Protein AF-A0A9D5U0M2-F1 (afdb_monomer_lite)

Sequence (134 aa):
MQAMRLEQRDSVDPVQLAAQALGRAIQTSPEWREFESAQRAAQNDPELAMQRERLRRLSERWNRARAEGRGLPGKEALESASLQESVRGHELFRREQAAAGALVALLQEANRTISQLLEIDFAATAAPRGGCCG

Structure (mmCIF, N/CA/C/O backbone):
data_AF-A0A9D5U0M2-F1
#
_entry.id   AF-A0A9D5U0M2-F1
#
loop_
_atom_site.group_PDB
_atom_site.id
_atom_site.type_symbol
_atom_site.label_atom_id
_atom_site.label_alt_id
_atom_site.label_comp_id
_atom_site.label_asym_id
_atom_site.label_entity_id
_atom_site.label_seq_id
_atom_site.pdbx_PDB_ins_code
_atom_site.Cartn_x
_atom_site.Cartn_y
_atom_site.Cartn_z
_atom_site.occupancy
_atom_site.B_iso_or_equiv
_atom_site.auth_seq_id
_atom_site.auth_comp_id
_atom_site.auth_asym_id
_atom_site.auth_atom_id
_atom_site.pdbx_PDB_model_num
ATOM 1 N N . MET A 1 1 ? 3.781 23.403 56.811 1.00 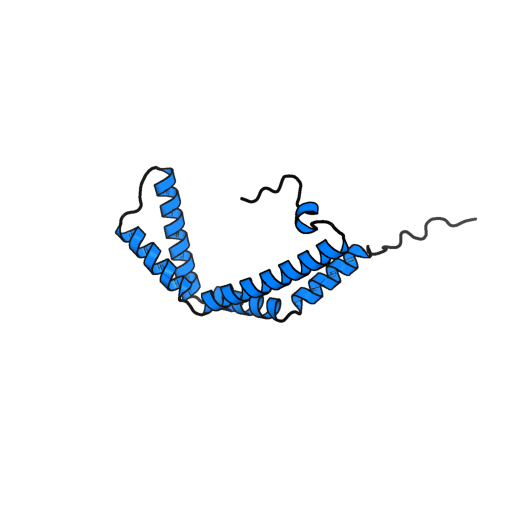42.97 1 MET A N 1
ATOM 2 C CA . MET A 1 1 ? 2.378 23.273 56.374 1.00 42.97 1 MET A CA 1
ATOM 3 C C . MET A 1 1 ? 2.347 23.303 54.859 1.00 42.97 1 MET A C 1
ATOM 5 O O . MET A 1 1 ? 2.912 24.229 54.302 1.00 42.97 1 MET A O 1
ATOM 9 N N . GLN A 1 2 ? 1.714 22.277 54.277 1.00 45.00 2 GLN A N 1
ATOM 10 C CA . GLN A 1 2 ? 1.118 22.197 52.930 1.00 45.00 2 GLN A CA 1
ATOM 11 C C . GLN A 1 2 ? 2.081 22.424 51.747 1.00 45.00 2 GLN A C 1
ATOM 13 O O . GLN A 1 2 ? 2.459 23.542 51.438 1.00 45.00 2 GLN A O 1
ATOM 18 N N . ALA A 1 3 ? 2.643 21.382 51.124 1.00 52.19 3 ALA A N 1
ATOM 19 C CA . ALA A 1 3 ? 1.980 20.347 50.311 1.00 52.19 3 ALA A CA 1
ATOM 20 C C . ALA A 1 3 ? 1.161 20.943 49.156 1.00 52.19 3 ALA A C 1
ATOM 22 O O . ALA A 1 3 ? -0.049 21.093 49.270 1.00 52.19 3 ALA A O 1
ATOM 23 N N . MET A 1 4 ? 1.829 21.272 48.043 1.00 48.06 4 MET A N 1
ATOM 24 C CA . MET A 1 4 ? 1.155 21.533 46.767 1.00 48.06 4 MET A CA 1
ATOM 25 C C . MET A 1 4 ? 2.125 21.387 45.578 1.00 48.06 4 MET A C 1
ATOM 27 O O . MET A 1 4 ? 2.491 22.361 44.929 1.00 48.06 4 MET A O 1
ATOM 31 N N . ARG A 1 5 ? 2.611 20.164 45.324 1.00 49.62 5 ARG A N 1
ATOM 32 C CA . ARG A 1 5 ? 3.206 19.771 44.024 1.00 49.62 5 ARG A CA 1
ATOM 33 C C . ARG A 1 5 ? 3.284 18.246 43.861 1.00 49.62 5 ARG A C 1
ATOM 35 O O . ARG A 1 5 ? 4.300 17.674 43.503 1.00 49.62 5 ARG A O 1
ATOM 42 N N . LEU A 1 6 ? 2.178 17.589 44.169 1.00 53.56 6 LEU A N 1
ATOM 43 C CA . LEU A 1 6 ? 1.784 16.287 43.634 1.00 53.56 6 LEU A CA 1
ATOM 44 C C . LEU A 1 6 ? 0.422 16.645 43.015 1.00 53.56 6 LEU A C 1
ATOM 46 O O . LEU A 1 6 ? -0.406 17.198 43.725 1.00 53.56 6 LEU A O 1
ATOM 50 N N . GLU A 1 7 ? 0.141 16.587 41.720 1.00 46.69 7 GLU A N 1
ATOM 51 C CA . GLU A 1 7 ? 0.402 15.531 40.760 1.00 46.69 7 GLU A CA 1
ATOM 52 C C . GLU A 1 7 ? 0.370 16.151 39.343 1.00 46.69 7 GLU A C 1
ATOM 54 O O . GLU A 1 7 ? -0.697 16.479 38.828 1.00 46.69 7 GLU A O 1
ATOM 59 N N . GLN A 1 8 ? 1.513 16.293 38.666 1.00 50.53 8 GLN A N 1
ATOM 60 C CA . GLN A 1 8 ? 1.493 16.177 37.204 1.00 50.53 8 GLN A CA 1
ATOM 61 C C . GLN A 1 8 ? 1.383 14.681 36.929 1.00 50.53 8 GLN A C 1
ATOM 63 O O . GLN A 1 8 ? 2.384 13.988 36.790 1.00 50.53 8 GLN A O 1
ATOM 68 N N . ARG A 1 9 ? 0.160 14.148 36.988 1.00 52.19 9 ARG A N 1
ATOM 69 C CA . ARG A 1 9 ? -0.100 12.818 36.448 1.00 52.19 9 ARG A CA 1
ATOM 70 C C . ARG A 1 9 ? 0.169 12.901 34.954 1.00 52.19 9 ARG A C 1
ATOM 72 O O . ARG A 1 9 ? -0.442 13.726 34.279 1.00 52.19 9 ARG A O 1
ATOM 79 N N . ASP A 1 10 ? 1.046 12.030 34.471 1.00 55.84 10 ASP A N 1
ATOM 80 C CA . ASP A 1 10 ? 1.136 11.586 33.082 1.00 55.84 10 ASP A CA 1
ATOM 81 C C . ASP A 1 10 ? -0.224 11.009 32.642 1.00 55.84 10 ASP A C 1
ATOM 83 O O . ASP A 1 10 ? -0.403 9.801 32.484 1.00 55.84 10 ASP A O 1
ATOM 87 N N . SER A 1 11 ? -1.254 11.849 32.537 1.00 61.88 11 SER A N 1
ATOM 88 C CA . SER A 1 11 ? -2.556 11.430 32.050 1.00 61.88 11 SER A CA 1
ATOM 89 C C . SER A 1 11 ? -2.412 11.246 30.551 1.00 61.88 11 SER A C 1
ATOM 91 O O . SER A 1 11 ? -2.387 12.223 29.804 1.00 61.88 11 SER A O 1
ATOM 93 N N . VAL A 1 12 ? -2.254 9.995 30.123 1.00 74.62 12 VAL A N 1
ATOM 94 C CA . VAL A 1 12 ? -2.247 9.648 28.704 1.00 74.62 12 VAL A CA 1
ATOM 95 C C . VAL A 1 12 ? -3.531 10.193 28.080 1.00 74.62 12 VAL A C 1
ATOM 97 O O . VAL A 1 12 ? -4.623 9.911 28.576 1.00 74.62 12 VAL A O 1
ATOM 100 N N . ASP A 1 13 ? -3.391 10.992 27.024 1.00 91.62 13 ASP A N 1
ATOM 101 C CA . ASP A 1 13 ? -4.517 11.585 26.308 1.00 91.62 13 ASP A CA 1
ATOM 102 C C . ASP A 1 13 ? -5.484 10.469 25.845 1.00 91.62 13 ASP A C 1
ATOM 104 O O . ASP A 1 13 ? -5.069 9.561 25.111 1.00 91.62 13 ASP A O 1
ATOM 108 N N . PRO A 1 14 ? -6.766 10.491 26.261 1.00 92.81 14 PRO A N 1
ATOM 109 C CA . PRO A 1 14 ? -7.756 9.500 25.847 1.00 92.81 14 PRO A CA 1
ATOM 110 C C . PRO A 1 14 ? -7.892 9.362 24.325 1.00 92.81 14 PRO A C 1
ATOM 112 O O . PRO A 1 14 ? -8.101 8.253 23.829 1.00 92.81 14 PRO A O 1
ATOM 115 N N . VAL A 1 15 ? -7.727 10.456 23.573 1.00 93.44 15 VAL A N 1
ATOM 116 C CA . VAL A 1 15 ? -7.759 10.439 22.103 1.00 93.44 15 VAL A CA 1
ATOM 117 C C . VAL A 1 15 ? -6.553 9.677 21.562 1.00 93.44 15 VAL A C 1
ATOM 119 O O . VAL A 1 15 ? -6.694 8.834 20.674 1.00 93.44 15 VAL A O 1
ATOM 122 N N . GLN A 1 16 ? -5.373 9.900 22.141 1.00 94.62 16 GLN A N 1
ATOM 123 C CA . GLN A 1 16 ? -4.162 9.167 21.781 1.00 94.62 16 GLN A CA 1
ATOM 124 C C . GLN A 1 16 ? -4.299 7.667 22.081 1.00 94.62 16 GLN A C 1
ATOM 126 O O . GLN A 1 16 ? -3.902 6.840 21.258 1.00 94.62 16 GLN A O 1
ATOM 131 N N . LEU A 1 17 ? -4.899 7.291 23.215 1.00 95.75 17 LEU A N 1
ATOM 132 C CA . LEU A 1 17 ? -5.171 5.886 23.542 1.00 95.75 17 LEU A CA 1
ATOM 133 C C . LEU A 1 17 ? -6.119 5.231 22.533 1.00 95.75 17 LEU A C 1
AT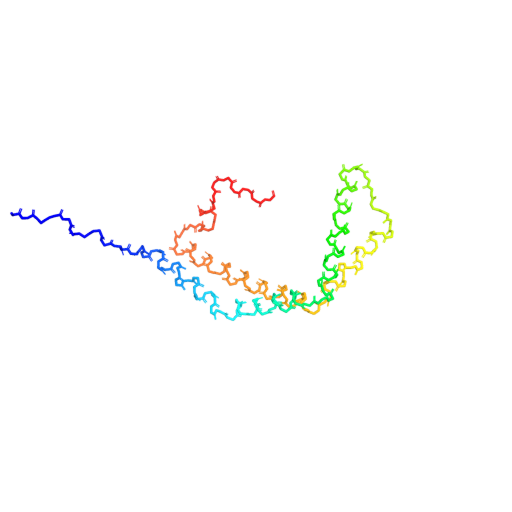OM 135 O O . LEU A 1 17 ? -5.853 4.112 22.084 1.00 95.75 17 LEU A O 1
ATOM 139 N N . ALA A 1 18 ? -7.194 5.922 22.152 1.00 95.50 18 ALA A N 1
ATOM 140 C CA . ALA A 1 18 ? -8.144 5.435 21.156 1.00 95.50 18 ALA A CA 1
ATOM 141 C C . ALA A 1 18 ? -7.486 5.273 19.775 1.00 95.50 18 ALA A C 1
ATOM 143 O O . ALA A 1 18 ? -7.643 4.232 19.137 1.00 95.50 18 ALA A O 1
ATOM 144 N N . ALA A 1 19 ? -6.675 6.245 19.348 1.00 95.25 19 ALA A N 1
ATOM 145 C CA . ALA A 1 19 ? -5.928 6.173 18.094 1.00 95.25 19 ALA A CA 1
ATOM 146 C C . ALA A 1 19 ? -4.934 4.999 18.082 1.00 95.25 19 ALA A C 1
ATOM 148 O O . ALA A 1 19 ? -4.844 4.260 17.101 1.00 95.25 19 ALA A O 1
ATOM 149 N N . GLN A 1 20 ? -4.226 4.763 19.190 1.00 96.75 20 GLN A N 1
ATOM 150 C CA . GLN A 1 20 ? -3.343 3.604 19.327 1.00 96.75 20 GLN A CA 1
ATOM 151 C C . GLN A 1 20 ? -4.111 2.278 19.295 1.00 96.75 20 GLN A C 1
ATOM 153 O O . GLN A 1 20 ? -3.633 1.303 18.715 1.00 96.75 20 GLN A O 1
ATOM 158 N N . ALA A 1 21 ? -5.290 2.219 19.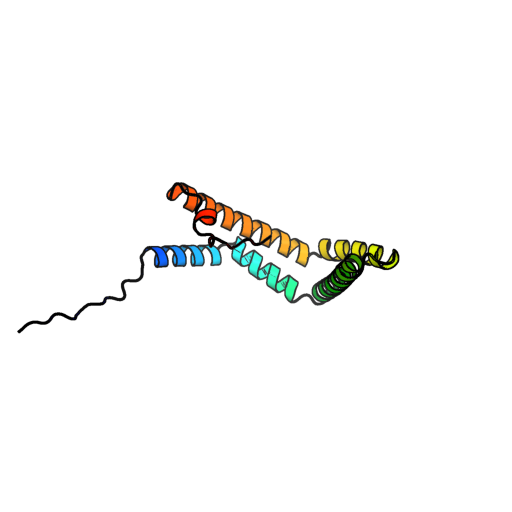919 1.00 97.44 21 ALA A N 1
ATOM 159 C CA . ALA A 1 21 ? -6.139 1.034 19.883 1.00 97.44 21 ALA A CA 1
ATOM 160 C C . ALA A 1 21 ? -6.634 0.740 18.459 1.00 97.44 21 ALA A C 1
ATOM 162 O O . ALA A 1 21 ? -6.539 -0.405 18.019 1.00 97.44 21 ALA A O 1
ATOM 163 N N . LEU A 1 22 ? -7.064 1.768 17.720 1.00 97.06 22 LEU A N 1
ATOM 164 C CA . LEU A 1 22 ? -7.422 1.656 16.306 1.00 97.06 22 LEU A CA 1
ATOM 165 C C . LEU A 1 22 ? -6.239 1.156 15.466 1.00 97.06 22 LEU A C 1
ATOM 167 O O . LEU A 1 22 ? -6.392 0.207 14.703 1.00 97.06 22 LEU A O 1
ATOM 171 N N . GLY A 1 23 ? -5.048 1.736 15.647 1.00 97.75 23 GLY A N 1
ATOM 172 C CA . GLY A 1 23 ? -3.839 1.306 14.942 1.00 97.75 23 GLY A CA 1
ATOM 173 C C . GLY A 1 23 ? -3.511 -0.169 15.183 1.00 97.75 23 GLY A C 1
ATOM 174 O O . GLY A 1 23 ? -3.261 -0.909 14.233 1.00 97.75 23 GLY A O 1
ATOM 175 N N . ARG A 1 24 ? -3.597 -0.633 16.437 1.00 98.00 24 ARG A N 1
ATOM 176 C CA . ARG A 1 24 ? -3.412 -2.055 16.774 1.00 98.00 24 ARG A CA 1
ATOM 177 C C . ARG A 1 24 ? -4.485 -2.946 16.149 1.00 98.00 24 ARG A C 1
ATOM 179 O O . ARG A 1 24 ? -4.154 -4.025 15.673 1.00 98.00 24 ARG A O 1
ATOM 186 N N . ALA A 1 25 ? -5.744 -2.513 16.136 1.00 98.12 25 ALA A N 1
ATOM 187 C CA . ALA A 1 25 ? -6.832 -3.267 15.514 1.00 98.12 25 ALA A CA 1
ATOM 188 C C . ALA A 1 25 ? -6.640 -3.405 13.993 1.00 98.12 25 ALA A C 1
ATOM 190 O O . ALA A 1 25 ? -6.843 -4.482 13.438 1.00 98.12 25 ALA A O 1
ATOM 191 N N . ILE A 1 26 ? -6.174 -2.346 13.324 1.00 98.00 26 ILE A N 1
ATOM 192 C CA . ILE A 1 26 ? -5.811 -2.402 11.903 1.00 98.00 26 ILE A CA 1
ATOM 193 C C . ILE A 1 26 ? -4.649 -3.379 11.697 1.00 98.00 26 ILE A C 1
ATOM 195 O O . ILE A 1 26 ? -4.726 -4.227 10.817 1.00 98.00 26 ILE A O 1
ATOM 199 N N . GLN A 1 27 ? -3.606 -3.335 12.529 1.00 97.50 27 GLN A N 1
ATOM 200 C CA . GLN A 1 27 ? -2.451 -4.236 12.406 1.00 97.50 27 GLN A CA 1
ATOM 201 C C . GLN A 1 27 ? -2.790 -5.721 12.613 1.00 97.50 27 GLN A C 1
ATOM 203 O O . GLN A 1 27 ? -2.116 -6.593 12.067 1.00 97.50 27 GLN A O 1
ATOM 208 N N . THR A 1 28 ? -3.825 -6.038 13.391 1.00 97.19 28 THR A N 1
ATOM 209 C CA . THR A 1 28 ? -4.271 -7.426 13.602 1.00 97.19 28 THR A CA 1
ATOM 210 C C . THR A 1 28 ? -5.296 -7.897 12.567 1.00 97.19 28 THR A C 1
ATOM 212 O O . THR A 1 28 ? -5.601 -9.098 12.508 1.00 97.19 28 THR A O 1
ATOM 215 N N . SER A 1 29 ? -5.790 -6.994 11.715 1.00 98.19 29 SER A N 1
ATOM 216 C CA . SER A 1 29 ? -6.738 -7.316 10.647 1.00 98.19 29 SER A CA 1
ATOM 217 C C . SER A 1 29 ? -6.168 -8.341 9.649 1.00 98.19 29 SER A C 1
ATOM 219 O O . SER A 1 29 ? -4.944 -8.436 9.472 1.00 98.19 29 SER A O 1
ATOM 221 N N . PRO A 1 30 ? -7.026 -9.155 9.009 1.00 98.19 30 PRO A N 1
ATOM 222 C CA . PRO A 1 30 ? -6.613 -10.014 7.902 1.00 98.19 30 PRO A CA 1
ATOM 223 C C . PRO A 1 30 ? -5.965 -9.231 6.750 1.00 98.19 30 PRO A C 1
ATOM 225 O O . PRO A 1 30 ? -4.964 -9.685 6.201 1.00 98.19 30 PRO A O 1
ATOM 228 N N . GLU A 1 31 ? -6.485 -8.047 6.426 1.00 98.31 31 GLU A N 1
ATOM 229 C CA . GLU A 1 31 ? -6.030 -7.201 5.320 1.00 98.31 31 GLU A CA 1
ATOM 230 C C . GLU A 1 31 ? -4.597 -6.709 5.541 1.00 98.31 31 GLU A C 1
ATOM 232 O O . GLU A 1 31 ? -3.770 -6.786 4.633 1.00 98.31 31 GLU A O 1
ATOM 237 N N . TRP A 1 32 ? -4.270 -6.264 6.761 1.00 98.19 32 TRP A N 1
ATOM 238 C CA . TRP A 1 32 ? -2.906 -5.859 7.108 1.00 98.19 32 TRP A CA 1
ATOM 239 C C . TRP A 1 32 ? -1.923 -7.025 7.015 1.00 98.19 32 TRP A C 1
ATOM 241 O O . TRP A 1 32 ? -0.848 -6.887 6.433 1.00 98.19 32 TRP A O 1
ATOM 251 N N . ARG A 1 33 ? -2.293 -8.189 7.562 1.00 97.81 33 ARG A N 1
ATOM 252 C CA . ARG A 1 33 ? -1.437 -9.384 7.541 1.00 97.81 33 ARG A CA 1
ATOM 253 C C . ARG A 1 33 ? -1.179 -9.881 6.122 1.00 97.81 33 ARG A C 1
ATOM 255 O O . ARG A 1 33 ? -0.044 -10.234 5.802 1.00 97.81 33 ARG A O 1
ATOM 262 N N . GLU A 1 34 ? -2.204 -9.888 5.274 1.00 97.94 34 GLU A N 1
ATOM 263 C CA . GLU A 1 34 ? -2.055 -10.285 3.875 1.00 97.94 34 GLU A CA 1
ATOM 264 C C . GLU A 1 34 ? -1.206 -9.275 3.100 1.00 97.94 34 GLU A C 1
ATOM 266 O O . GLU A 1 34 ? -0.308 -9.680 2.365 1.00 97.94 34 GLU A O 1
ATOM 271 N N . PHE A 1 35 ? -1.403 -7.972 3.321 1.00 98.31 35 PHE A N 1
ATOM 272 C CA . PHE A 1 35 ? -0.556 -6.935 2.732 1.00 98.31 35 PHE A CA 1
ATOM 273 C C . PHE A 1 35 ? 0.912 -7.089 3.143 1.00 98.31 35 PHE A C 1
ATOM 275 O O . PHE A 1 35 ? 1.793 -7.105 2.286 1.00 98.31 35 PHE A O 1
ATOM 282 N N . GLU A 1 36 ? 1.189 -7.274 4.434 1.00 97.94 36 GLU A N 1
ATOM 283 C CA . GLU A 1 36 ? 2.550 -7.456 4.943 1.00 97.94 36 GLU A CA 1
ATOM 284 C C . GLU A 1 36 ? 3.199 -8.749 4.410 1.00 97.94 36 GLU A C 1
ATOM 286 O O . GLU A 1 36 ? 4.401 -8.791 4.136 1.00 97.94 36 GLU A O 1
ATOM 291 N N . SER A 1 37 ? 2.422 -9.827 4.261 1.00 97.88 37 SER A N 1
ATOM 292 C CA . SER A 1 37 ? 2.890 -11.086 3.671 1.00 97.88 37 SER A CA 1
ATOM 293 C C . SER A 1 37 ? 3.196 -10.932 2.180 1.00 97.88 37 SER A C 1
ATOM 295 O O . SER A 1 37 ? 4.289 -11.295 1.740 1.00 97.88 37 SER A O 1
ATOM 297 N N . ALA A 1 38 ? 2.265 -10.364 1.412 1.00 97.75 38 ALA A N 1
ATOM 298 C CA . ALA A 1 38 ? 2.399 -10.177 -0.027 1.00 97.75 38 ALA A CA 1
ATOM 299 C C . ALA A 1 38 ? 3.539 -9.210 -0.371 1.00 97.75 38 ALA A C 1
ATOM 301 O O . ALA A 1 38 ? 4.334 -9.499 -1.264 1.00 97.75 38 ALA A O 1
ATOM 302 N N . GLN A 1 39 ? 3.680 -8.121 0.390 1.00 96.00 39 GLN A N 1
ATOM 303 C CA . GLN A 1 39 ? 4.787 -7.181 0.252 1.00 96.00 39 GLN A CA 1
ATOM 304 C C . GLN A 1 39 ? 6.134 -7.871 0.502 1.00 96.00 39 GLN A C 1
ATOM 306 O O . GLN A 1 39 ? 7.044 -7.757 -0.317 1.00 96.00 39 GLN A O 1
ATOM 311 N N . ARG A 1 40 ? 6.271 -8.633 1.598 1.00 96.69 40 ARG A N 1
ATOM 312 C CA . ARG A 1 40 ? 7.512 -9.375 1.886 1.00 96.69 40 ARG A CA 1
ATOM 313 C C . ARG A 1 40 ? 7.831 -10.402 0.804 1.00 96.69 40 ARG A C 1
ATOM 315 O O . ARG A 1 40 ? 8.988 -10.530 0.419 1.00 96.69 40 ARG A O 1
ATOM 322 N N . ALA A 1 41 ? 6.827 -11.116 0.297 1.00 96.75 41 ALA A N 1
ATOM 323 C CA . ALA A 1 41 ? 7.021 -12.071 -0.789 1.00 96.75 41 ALA A CA 1
ATOM 324 C C . ALA A 1 41 ? 7.507 -11.374 -2.071 1.00 96.75 41 ALA A C 1
ATOM 326 O O . ALA A 1 41 ? 8.498 -11.800 -2.654 1.00 96.75 41 ALA A O 1
ATOM 327 N N . ALA A 1 42 ? 6.872 -10.266 -2.464 1.00 94.88 42 ALA A N 1
ATOM 328 C CA . ALA A 1 42 ? 7.253 -9.497 -3.646 1.00 94.88 42 ALA A CA 1
ATOM 329 C C . ALA A 1 42 ? 8.638 -8.833 -3.522 1.00 94.88 42 ALA A C 1
ATOM 331 O O . ALA A 1 42 ? 9.353 -8.721 -4.515 1.00 94.88 42 ALA A O 1
ATOM 332 N N . GLN A 1 43 ? 9.029 -8.387 -2.324 1.00 92.75 43 GLN A N 1
ATOM 333 C CA . GLN A 1 43 ? 10.349 -7.794 -2.066 1.00 92.75 43 GLN A CA 1
ATOM 334 C C . GLN A 1 43 ? 11.482 -8.822 -2.094 1.00 92.75 43 GLN A C 1
ATOM 336 O O . GLN A 1 43 ? 12.587 -8.500 -2.524 1.00 92.75 43 GLN A O 1
ATOM 341 N N . ASN A 1 44 ? 11.212 -10.045 -1.638 1.00 95.81 44 ASN A N 1
ATOM 342 C CA . ASN A 1 44 ? 12.204 -11.117 -1.582 1.00 95.81 44 ASN A CA 1
ATOM 343 C C . ASN A 1 44 ? 12.323 -11.901 -2.897 1.00 95.81 44 ASN A C 1
ATOM 345 O O . ASN A 1 44 ? 13.173 -12.785 -2.996 1.00 95.81 44 ASN A O 1
ATOM 349 N N . ASP A 1 45 ? 11.491 -11.596 -3.894 1.00 97.62 45 ASP A N 1
ATOM 350 C CA . ASP A 1 45 ? 11.528 -12.256 -5.190 1.00 97.62 45 ASP A CA 1
ATOM 351 C C . ASP A 1 45 ? 12.574 -11.612 -6.121 1.00 97.62 45 ASP A C 1
ATOM 353 O O . ASP A 1 45 ? 12.438 -10.442 -6.505 1.00 97.62 45 ASP A O 1
ATOM 357 N N . PRO A 1 46 ? 13.643 -12.342 -6.491 1.00 95.88 46 PRO A N 1
ATOM 358 C CA . PRO A 1 46 ? 14.749 -11.773 -7.254 1.00 95.88 46 PRO A CA 1
ATOM 359 C C . PRO A 1 46 ? 14.359 -11.436 -8.697 1.00 95.88 46 PRO A C 1
ATOM 361 O O . PRO A 1 46 ? 14.906 -10.492 -9.274 1.00 95.88 46 PRO A O 1
ATOM 364 N N . GLU A 1 47 ? 13.419 -12.178 -9.288 1.00 95.25 47 GLU A N 1
ATOM 365 C CA . GLU A 1 47 ? 12.973 -11.948 -10.660 1.00 95.25 47 GLU A CA 1
ATOM 366 C C . GLU A 1 47 ? 12.159 -10.654 -10.749 1.00 95.25 47 GLU A C 1
ATOM 368 O O . GLU A 1 47 ? 12.493 -9.756 -11.529 1.00 95.25 47 GLU A O 1
ATOM 373 N N . LEU A 1 48 ? 11.149 -10.508 -9.896 1.00 94.81 48 LEU A N 1
ATOM 374 C CA . LEU A 1 48 ? 10.333 -9.310 -9.792 1.00 94.81 48 LEU A CA 1
ATOM 375 C C . LEU A 1 48 ? 11.178 -8.089 -9.420 1.00 94.81 48 LEU A C 1
ATOM 377 O O . LEU A 1 48 ? 10.990 -7.018 -10.006 1.00 94.81 48 LEU A O 1
ATOM 381 N N . ALA A 1 49 ? 12.140 -8.230 -8.503 1.00 94.19 49 ALA A N 1
ATOM 382 C CA . ALA A 1 49 ? 13.066 -7.154 -8.150 1.00 94.19 49 ALA A CA 1
ATOM 383 C C . ALA A 1 49 ? 13.889 -6.688 -9.364 1.00 94.19 49 ALA A C 1
ATOM 385 O O . ALA A 1 49 ? 13.977 -5.485 -9.636 1.00 94.19 49 ALA A O 1
ATOM 386 N N . MET A 1 50 ? 14.437 -7.625 -10.143 1.00 94.81 50 MET A N 1
ATOM 387 C CA . MET A 1 50 ? 15.181 -7.315 -11.365 1.00 94.81 50 MET A CA 1
ATOM 388 C C . MET A 1 50 ? 14.292 -6.627 -12.412 1.00 94.81 50 MET A C 1
ATOM 390 O O . MET A 1 50 ? 14.702 -5.631 -13.019 1.00 94.81 50 MET A O 1
ATOM 394 N N . GLN A 1 51 ? 13.073 -7.128 -12.622 1.00 93.81 51 GLN A N 1
ATOM 395 C CA . GLN A 1 51 ? 12.129 -6.551 -13.581 1.00 93.81 51 GLN A CA 1
ATOM 396 C C . GLN A 1 51 ? 11.718 -5.124 -13.178 1.00 93.81 51 GLN A C 1
ATOM 398 O O . GLN A 1 51 ? 11.734 -4.218 -14.017 1.00 93.81 51 GLN A O 1
ATOM 403 N N . ARG A 1 52 ? 11.436 -4.890 -11.889 1.00 93.06 52 ARG A N 1
ATOM 404 C CA . ARG A 1 52 ? 11.131 -3.561 -11.330 1.00 93.06 52 ARG A CA 1
ATOM 405 C C . ARG A 1 52 ? 12.283 -2.582 -11.510 1.00 93.06 52 ARG A C 1
ATOM 407 O O . ARG A 1 52 ? 12.064 -1.457 -11.958 1.00 93.06 52 ARG A O 1
ATOM 414 N N . GLU A 1 53 ? 13.509 -3.006 -11.221 1.00 94.25 53 GLU A N 1
ATOM 415 C CA . GLU A 1 53 ? 14.693 -2.159 -11.373 1.00 94.25 53 GLU A CA 1
ATOM 416 C C . GLU A 1 53 ? 14.945 -1.789 -12.842 1.00 94.25 53 GLU A C 1
ATOM 418 O O . GLU A 1 53 ? 15.221 -0.629 -13.166 1.00 94.25 53 GLU A O 1
ATOM 423 N N . ARG A 1 54 ? 14.792 -2.744 -13.766 1.00 93.38 54 ARG A N 1
ATOM 424 C CA . ARG A 1 54 ? 14.914 -2.470 -15.204 1.00 93.38 54 ARG A CA 1
ATOM 425 C C . ARG A 1 54 ? 13.833 -1.494 -15.679 1.00 93.38 54 ARG A C 1
ATOM 427 O O . ARG A 1 54 ? 14.142 -0.578 -16.445 1.00 93.38 54 ARG A O 1
ATOM 434 N N . LEU A 1 55 ? 12.604 -1.632 -15.178 1.00 92.81 55 LEU A N 1
ATOM 435 C CA . LEU A 1 55 ? 11.495 -0.737 -15.504 1.00 92.81 55 LEU A CA 1
ATOM 436 C C . LEU A 1 55 ? 11.735 0.677 -14.964 1.00 92.81 55 LEU A C 1
ATOM 438 O O . LEU A 1 55 ? 11.517 1.656 -15.684 1.00 92.81 55 LEU A O 1
ATOM 442 N N . ARG A 1 56 ? 12.253 0.798 -13.735 1.00 92.88 56 ARG A N 1
ATOM 443 C CA . ARG A 1 56 ? 12.651 2.080 -13.138 1.00 92.88 56 ARG A CA 1
ATOM 444 C C . ARG A 1 56 ? 13.694 2.790 -13.999 1.00 92.88 56 ARG A C 1
ATOM 446 O O . ARG A 1 56 ? 13.492 3.941 -14.375 1.00 92.88 56 ARG A O 1
ATOM 453 N N . ARG A 1 57 ? 14.759 2.090 -14.406 1.00 93.12 57 ARG A N 1
ATOM 454 C CA . ARG A 1 57 ? 15.814 2.657 -15.270 1.00 93.12 57 ARG A CA 1
ATOM 455 C C . ARG A 1 57 ? 15.291 3.115 -16.631 1.00 93.12 57 ARG A C 1
ATOM 457 O O . ARG A 1 57 ? 15.733 4.148 -17.130 1.00 93.12 57 ARG A O 1
ATOM 464 N N . LEU A 1 58 ? 14.380 2.356 -17.243 1.00 90.69 58 LEU A N 1
ATOM 465 C CA . LEU A 1 58 ? 13.718 2.744 -18.496 1.00 90.69 58 LEU A CA 1
ATOM 466 C C . LEU A 1 58 ? 12.868 4.006 -18.311 1.00 90.69 58 LEU A C 1
ATOM 468 O O . LEU A 1 58 ? 12.943 4.925 -19.123 1.00 90.69 58 LEU A O 1
ATOM 472 N N . SER A 1 59 ? 12.120 4.079 -17.211 1.00 89.12 59 SER A N 1
ATOM 473 C CA . SER A 1 59 ? 11.266 5.225 -16.880 1.00 89.12 59 SER A CA 1
ATOM 474 C C . SER A 1 59 ? 12.089 6.491 -16.621 1.00 89.12 59 SER A C 1
ATOM 476 O O . SER A 1 59 ? 11.761 7.566 -17.115 1.00 89.12 59 SER A O 1
ATOM 478 N N . GLU A 1 60 ? 13.221 6.371 -15.926 1.00 91.44 60 GLU A N 1
ATOM 479 C CA . GLU A 1 60 ? 14.163 7.476 -15.726 1.00 91.44 60 GLU A CA 1
ATOM 480 C C . GLU A 1 60 ? 14.778 7.971 -17.037 1.00 91.44 60 GLU A C 1
ATOM 482 O O . GLU A 1 60 ? 14.898 9.179 -17.245 1.00 91.44 60 GLU A O 1
ATOM 487 N N . ARG A 1 61 ? 15.153 7.055 -17.941 1.00 88.25 61 ARG A N 1
ATOM 488 C CA . ARG A 1 61 ? 15.633 7.430 -19.279 1.00 88.25 61 ARG A CA 1
ATOM 489 C C . ARG A 1 61 ? 14.552 8.138 -20.082 1.00 88.25 61 ARG A C 1
ATOM 491 O O . ARG A 1 61 ? 14.858 9.148 -20.709 1.00 88.25 61 ARG A O 1
ATOM 498 N N . TRP A 1 62 ? 13.309 7.658 -20.023 1.00 87.00 62 TRP A N 1
ATOM 499 C CA . TRP A 1 62 ? 12.171 8.325 -20.654 1.00 87.00 62 TRP A CA 1
ATOM 500 C C . TRP A 1 62 ? 12.031 9.752 -20.136 1.00 87.00 62 TRP A C 1
ATOM 502 O O . TRP A 1 62 ? 12.006 10.694 -20.925 1.00 87.00 62 TRP A O 1
ATOM 512 N N . ASN A 1 63 ? 11.969 9.922 -18.815 1.00 88.38 63 ASN A N 1
ATOM 513 C CA . ASN A 1 63 ? 11.765 11.226 -18.195 1.00 88.38 63 ASN A CA 1
ATOM 514 C C . ASN A 1 63 ? 12.875 12.212 -18.578 1.00 88.38 63 ASN A C 1
ATOM 516 O O . ASN A 1 63 ? 12.573 13.357 -18.909 1.00 88.38 63 ASN A O 1
ATOM 520 N N . ARG A 1 64 ? 14.137 11.759 -18.627 1.00 90.31 64 ARG A N 1
ATOM 521 C CA . ARG A 1 64 ? 15.259 12.574 -19.119 1.00 90.31 64 ARG A CA 1
ATOM 522 C C . ARG A 1 64 ? 15.117 12.938 -20.594 1.00 90.31 64 ARG A C 1
ATOM 524 O O . ARG A 1 64 ? 15.191 14.115 -20.922 1.00 90.31 64 ARG A O 1
ATOM 531 N N . ALA A 1 65 ? 14.848 11.963 -21.463 1.00 87.75 65 ALA A N 1
ATOM 532 C CA . ALA A 1 65 ? 14.661 12.223 -22.890 1.00 87.75 65 ALA A CA 1
ATOM 533 C C . ALA A 1 65 ? 13.542 13.251 -23.117 1.00 87.75 65 ALA A C 1
ATOM 535 O O . ALA A 1 65 ? 13.732 14.221 -23.844 1.00 87.75 65 ALA A O 1
ATOM 536 N N . ARG A 1 66 ? 12.416 13.101 -22.410 1.00 86.81 66 ARG A N 1
ATOM 537 C CA . ARG A 1 66 ? 11.278 14.021 -22.488 1.00 86.81 66 ARG A CA 1
ATOM 538 C C . ARG A 1 66 ? 11.631 15.431 -22.016 1.00 86.81 66 ARG A C 1
ATOM 540 O O . ARG A 1 66 ? 11.222 16.388 -22.665 1.00 86.81 66 ARG A O 1
ATOM 547 N N . ALA A 1 67 ? 12.388 15.560 -20.925 1.00 89.94 67 ALA A N 1
ATOM 548 C CA . ALA A 1 67 ? 12.860 16.853 -20.422 1.00 89.94 67 ALA A CA 1
ATOM 549 C C . ALA A 1 67 ? 13.776 17.573 -21.428 1.00 89.94 67 ALA A C 1
ATOM 551 O O . ALA A 1 67 ? 13.782 18.796 -21.502 1.00 89.94 67 ALA A O 1
ATOM 552 N N . GLU A 1 68 ? 14.502 16.814 -22.245 1.00 91.56 68 GLU A N 1
ATOM 553 C CA . GLU A 1 68 ? 15.374 17.319 -23.310 1.00 91.56 68 GLU A CA 1
ATOM 554 C C . GLU A 1 68 ? 14.642 17.507 -24.654 1.00 91.56 68 GLU A C 1
ATOM 556 O O . GLU A 1 68 ? 15.279 17.783 -25.670 1.00 91.56 68 GLU A O 1
ATOM 561 N N . GLY A 1 69 ? 13.316 17.318 -24.699 1.00 86.69 69 GLY A N 1
ATOM 562 C CA . GLY A 1 69 ? 12.522 17.399 -25.931 1.00 86.69 69 GLY A CA 1
ATOM 563 C C . GLY A 1 69 ? 12.745 16.234 -26.905 1.00 86.69 69 GLY A C 1
ATOM 564 O O . GLY A 1 69 ? 12.378 16.324 -28.075 1.00 86.69 69 GLY A O 1
ATOM 565 N N . ARG A 1 70 ? 13.346 15.133 -26.440 1.00 84.81 70 ARG A N 1
ATOM 566 C CA . ARG A 1 70 ? 13.626 13.914 -27.210 1.00 84.81 70 ARG A CA 1
ATOM 567 C C . ARG A 1 70 ? 12.618 12.805 -26.886 1.00 84.81 70 ARG A C 1
ATOM 569 O O . ARG A 1 70 ? 12.075 12.720 -25.786 1.00 84.81 70 ARG A O 1
ATOM 576 N N . GLY A 1 71 ? 12.381 11.920 -27.852 1.00 75.56 71 GLY A N 1
ATOM 577 C CA . GLY A 1 71 ? 11.659 10.662 -27.640 1.00 75.56 71 GLY A CA 1
ATOM 578 C C . GLY A 1 71 ? 12.613 9.510 -27.319 1.00 75.56 71 GLY A C 1
ATOM 579 O O . GLY A 1 71 ? 13.796 9.570 -27.656 1.00 75.56 71 GLY A O 1
ATOM 580 N N . LEU A 1 72 ? 12.101 8.441 -26.702 1.00 71.19 72 LEU A N 1
ATOM 581 C CA . LEU A 1 72 ? 12.848 7.184 -26.632 1.00 71.19 72 LEU A CA 1
ATOM 582 C C . LEU A 1 72 ? 12.901 6.513 -28.015 1.00 71.19 72 LEU A C 1
ATOM 584 O O . LEU A 1 72 ? 11.926 6.591 -28.769 1.00 71.19 72 LEU A O 1
ATOM 588 N N . PRO A 1 73 ? 13.992 5.799 -28.341 1.00 78.38 73 PRO A N 1
ATOM 589 C CA . PRO A 1 73 ? 14.036 4.945 -29.522 1.00 78.38 73 PRO A CA 1
ATOM 590 C C . PRO A 1 73 ? 12.892 3.919 -29.501 1.00 78.38 73 PRO A C 1
ATOM 592 O O . PRO A 1 73 ? 12.576 3.364 -28.448 1.00 78.38 73 PRO A O 1
ATOM 595 N N . GLY A 1 74 ? 12.309 3.598 -30.663 1.00 80.94 74 GLY A N 1
ATOM 596 C CA . GLY A 1 74 ? 11.156 2.684 -30.754 1.00 80.94 74 GLY A CA 1
ATOM 597 C C . GLY A 1 74 ? 11.383 1.311 -30.101 1.00 80.94 74 GLY A C 1
ATOM 598 O O . GLY A 1 74 ? 10.468 0.748 -29.507 1.00 80.94 74 GLY A O 1
ATOM 599 N N . LYS A 1 75 ? 12.625 0.811 -30.113 1.00 84.50 75 LYS A N 1
ATOM 600 C CA . LYS A 1 75 ? 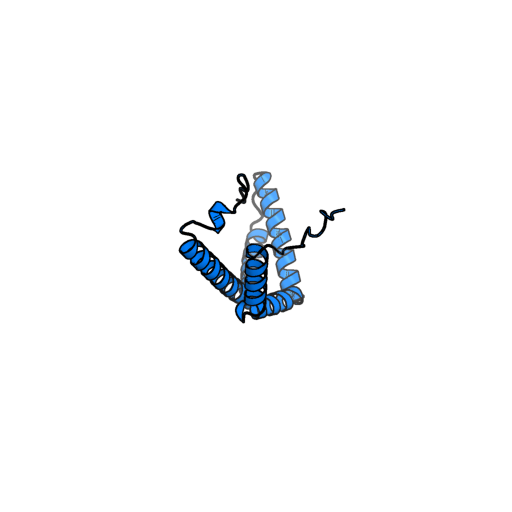13.014 -0.430 -29.425 1.00 84.50 75 LYS A CA 1
ATOM 601 C C . LYS A 1 75 ? 12.889 -0.330 -27.897 1.00 84.50 75 LYS A C 1
ATOM 603 O O . LYS A 1 75 ? 12.422 -1.275 -27.274 1.00 84.50 75 LYS A O 1
ATOM 608 N N . GLU A 1 76 ? 13.267 0.801 -27.301 1.00 82.88 76 GLU A N 1
ATOM 609 C CA . GLU A 1 76 ? 13.168 1.012 -25.847 1.00 82.88 76 GLU A CA 1
ATOM 610 C C . GLU A 1 76 ? 11.718 1.220 -25.398 1.00 82.88 76 GLU A C 1
ATOM 612 O O . GLU A 1 76 ? 11.338 0.775 -24.316 1.00 82.88 76 GLU A O 1
ATOM 617 N N . ALA A 1 77 ? 10.886 1.845 -26.236 1.00 84.50 77 ALA A N 1
ATOM 618 C CA . ALA A 1 77 ? 9.454 1.964 -25.973 1.00 84.50 77 ALA A CA 1
ATOM 619 C C . ALA A 1 77 ? 8.765 0.586 -25.954 1.00 84.50 77 ALA A C 1
ATOM 621 O O . ALA A 1 77 ? 7.997 0.294 -25.036 1.00 84.50 77 ALA A O 1
ATOM 622 N N . LEU A 1 78 ? 9.089 -0.282 -26.921 1.00 88.19 78 LEU A N 1
ATOM 623 C CA . LEU A 1 78 ? 8.596 -1.664 -26.967 1.00 88.19 78 LEU A CA 1
ATOM 624 C C . LEU A 1 78 ? 9.093 -2.495 -25.777 1.00 88.19 78 LEU A C 1
ATOM 626 O O . LEU A 1 78 ? 8.315 -3.225 -25.168 1.00 88.19 78 LEU A O 1
ATOM 630 N N . GLU A 1 79 ? 10.370 -2.356 -25.413 1.00 88.62 79 GLU A N 1
ATOM 631 C CA . GLU A 1 79 ? 10.944 -3.022 -24.240 1.00 88.62 79 GLU A CA 1
ATOM 632 C C . GLU A 1 79 ? 10.247 -2.590 -22.944 1.00 88.62 79 GLU A C 1
ATOM 634 O O . GLU A 1 79 ? 9.897 -3.434 -22.123 1.00 88.62 79 GLU A O 1
ATOM 639 N N . SER A 1 80 ? 9.995 -1.288 -22.781 1.00 88.12 80 SER A N 1
ATOM 640 C CA . SER A 1 80 ? 9.262 -0.751 -21.632 1.00 88.12 80 SER A CA 1
ATOM 641 C C . SER A 1 80 ? 7.852 -1.334 -21.544 1.00 88.12 80 SER A C 1
ATOM 643 O O . SER A 1 80 ? 7.463 -1.820 -20.484 1.00 88.12 80 SER A O 1
ATOM 645 N N . ALA A 1 81 ? 7.112 -1.370 -22.657 1.00 89.12 81 ALA A N 1
ATOM 646 C CA . ALA A 1 81 ? 5.772 -1.954 -22.694 1.00 89.12 81 ALA A CA 1
ATOM 647 C C . ALA A 1 81 ? 5.780 -3.454 -22.343 1.00 89.12 81 ALA A C 1
ATOM 649 O O . ALA A 1 81 ? 4.995 -3.894 -21.505 1.00 89.12 81 ALA A O 1
ATOM 650 N N . SER A 1 82 ? 6.708 -4.229 -22.915 1.00 92.69 82 SER A N 1
ATOM 651 C CA . SER A 1 82 ? 6.851 -5.659 -22.609 1.00 92.69 82 SER A CA 1
ATOM 652 C C . SER A 1 82 ? 7.195 -5.906 -21.141 1.00 92.69 82 SER A C 1
ATOM 654 O O . SER A 1 82 ? 6.697 -6.856 -20.541 1.00 92.69 82 SER A O 1
ATOM 656 N N . LEU A 1 83 ? 8.048 -5.067 -20.555 1.00 93.38 83 LEU A N 1
ATOM 657 C CA . LEU A 1 83 ? 8.459 -5.204 -19.165 1.00 93.38 83 LEU A CA 1
ATOM 658 C C . LEU A 1 83 ? 7.348 -4.792 -18.194 1.00 93.38 83 LEU A C 1
ATOM 660 O O . LEU A 1 83 ? 7.173 -5.439 -17.166 1.00 93.38 83 LEU A O 1
ATOM 664 N N . GLN A 1 84 ? 6.573 -3.756 -18.526 1.00 92.56 84 GLN A N 1
ATOM 665 C CA . GLN A 1 84 ? 5.369 -3.396 -17.774 1.00 92.56 84 GLN A CA 1
ATOM 666 C C . GLN A 1 84 ? 4.370 -4.551 -17.748 1.00 92.56 84 GLN A C 1
ATOM 668 O O . GLN A 1 84 ? 3.832 -4.851 -16.685 1.00 92.56 84 GLN A O 1
ATOM 673 N N . GLU A 1 85 ? 4.150 -5.208 -18.887 1.00 94.50 85 GLU A N 1
ATOM 674 C CA . GLU A 1 85 ? 3.255 -6.362 -18.960 1.00 94.50 85 GLU A CA 1
ATOM 675 C C . GLU A 1 85 ? 3.793 -7.546 -18.150 1.00 94.50 85 GLU A C 1
ATOM 677 O O . GLU A 1 85 ? 3.055 -8.132 -17.366 1.00 94.50 85 GLU A O 1
ATOM 682 N N . SER A 1 86 ? 5.095 -7.830 -18.242 1.00 94.31 86 SER A N 1
ATOM 683 C CA . SER A 1 86 ? 5.749 -8.871 -17.437 1.00 94.31 86 SER A CA 1
ATOM 684 C C . SER A 1 86 ? 5.576 -8.635 -15.933 1.00 94.31 86 SER A C 1
ATOM 686 O O . SER A 1 86 ? 5.140 -9.529 -15.212 1.00 94.31 86 SER A O 1
ATOM 688 N N . VAL A 1 87 ? 5.846 -7.412 -15.459 1.00 94.12 87 VAL A N 1
ATOM 689 C CA . VAL A 1 87 ? 5.681 -7.053 -14.042 1.00 94.12 87 VAL A CA 1
ATOM 690 C C . VAL A 1 87 ? 4.218 -7.173 -13.617 1.00 94.12 87 VAL A C 1
ATOM 692 O O . VAL A 1 87 ? 3.938 -7.716 -12.554 1.00 94.12 87 VAL A O 1
ATOM 695 N N . ARG A 1 88 ? 3.273 -6.701 -14.441 1.00 93.44 88 ARG A N 1
ATOM 696 C CA . ARG A 1 88 ? 1.831 -6.792 -14.152 1.00 93.44 88 ARG A CA 1
ATOM 697 C C . ARG A 1 88 ? 1.317 -8.229 -14.149 1.00 93.44 88 ARG A C 1
ATOM 699 O O . ARG A 1 88 ? 0.411 -8.539 -13.377 1.00 93.44 88 ARG A O 1
ATOM 706 N N . GLY A 1 89 ? 1.876 -9.082 -15.002 1.00 94.75 89 GLY A N 1
ATOM 707 C CA . GLY A 1 89 ? 1.555 -10.502 -15.085 1.00 94.75 89 GLY A CA 1
ATOM 708 C C . GLY A 1 89 ? 2.147 -11.327 -13.943 1.00 94.75 89 GLY A C 1
ATOM 709 O O . GLY A 1 89 ? 1.617 -12.396 -13.642 1.00 94.75 89 GLY A O 1
ATOM 710 N N . HIS A 1 90 ? 3.196 -10.831 -13.281 1.00 96.81 90 HIS A N 1
ATOM 711 C CA . HIS A 1 90 ? 3.878 -11.537 -12.202 1.00 96.81 90 HIS A CA 1
ATOM 712 C C . HIS A 1 90 ? 2.938 -11.815 -11.020 1.00 96.81 90 HIS A C 1
ATOM 714 O O . HIS A 1 90 ? 2.307 -10.906 -10.475 1.00 96.81 90 HIS A O 1
ATOM 720 N N . GLU A 1 91 ? 2.868 -13.072 -10.575 1.00 97.06 91 GLU A N 1
ATOM 721 C CA . GLU A 1 91 ? 1.921 -13.512 -9.542 1.00 97.06 91 GLU A CA 1
ATOM 722 C C . GLU A 1 91 ? 2.075 -12.715 -8.240 1.00 97.06 91 GLU A C 1
ATOM 724 O O . GLU A 1 91 ? 1.099 -12.174 -7.718 1.00 97.06 91 GLU A O 1
ATOM 729 N N . LEU A 1 92 ? 3.312 -12.564 -7.758 1.00 97.12 92 LEU A N 1
ATOM 730 C CA . LEU A 1 92 ? 3.592 -11.823 -6.525 1.00 97.12 92 LEU A CA 1
ATOM 731 C C . LEU A 1 92 ? 3.251 -10.333 -6.633 1.00 97.12 92 LEU A C 1
ATOM 733 O O . LEU A 1 92 ? 2.789 -9.747 -5.657 1.00 97.12 92 LEU A O 1
ATOM 737 N N . PHE A 1 93 ? 3.397 -9.735 -7.821 1.00 95.62 93 PHE A N 1
ATOM 738 C CA . PHE A 1 93 ? 2.973 -8.357 -8.059 1.00 95.62 93 PHE A CA 1
ATOM 739 C C . PHE A 1 93 ? 1.450 -8.242 -7.972 1.00 95.62 93 PHE A C 1
ATOM 741 O O . PHE A 1 93 ? 0.925 -7.367 -7.289 1.00 95.62 93 PHE A O 1
ATOM 748 N N . ARG A 1 94 ? 0.717 -9.154 -8.622 1.00 97.06 94 ARG A N 1
ATOM 749 C CA . ARG A 1 94 ? -0.753 -9.172 -8.576 1.00 97.06 94 ARG A CA 1
ATOM 750 C C . ARG A 1 94 ? -1.277 -9.391 -7.162 1.00 97.06 94 ARG A C 1
ATOM 752 O O . ARG A 1 94 ? -2.226 -8.717 -6.763 1.00 97.06 94 ARG A O 1
ATOM 759 N N . ARG A 1 95 ? -0.657 -10.304 -6.412 1.00 97.44 95 ARG A N 1
ATOM 760 C CA . ARG A 1 95 ? -0.994 -10.568 -5.011 1.00 97.44 95 ARG A CA 1
ATOM 761 C C . ARG A 1 95 ? -0.765 -9.332 -4.143 1.00 97.44 95 ARG A C 1
ATOM 763 O O . ARG A 1 95 ? -1.658 -8.956 -3.393 1.00 97.44 95 ARG A O 1
ATOM 770 N N . GLU A 1 96 ? 0.383 -8.671 -4.289 1.00 97.25 96 GLU A N 1
ATOM 771 C CA . GLU A 1 96 ? 0.681 -7.427 -3.571 1.00 97.25 96 GLU A CA 1
ATOM 772 C C . GLU A 1 96 ? -0.336 -6.326 -3.898 1.00 97.25 96 GLU A C 1
ATOM 774 O O . GLU A 1 96 ? -0.874 -5.707 -2.984 1.00 97.25 96 GLU A O 1
ATOM 779 N N . GLN A 1 97 ? -0.679 -6.131 -5.176 1.00 97.31 97 GLN A N 1
ATOM 780 C CA . GLN A 1 97 ? -1.673 -5.135 -5.592 1.00 97.31 97 GLN A CA 1
ATOM 781 C C . GLN A 1 97 ? -3.074 -5.433 -5.040 1.00 97.31 97 GLN A C 1
ATOM 783 O O . GLN A 1 97 ? -3.772 -4.514 -4.608 1.00 97.31 97 GLN A O 1
ATOM 788 N N . ALA A 1 98 ? -3.491 -6.702 -5.032 1.00 97.75 98 ALA A N 1
ATOM 789 C CA . ALA A 1 98 ? -4.772 -7.108 -4.461 1.00 97.75 98 ALA A CA 1
ATOM 790 C C . ALA A 1 98 ? -4.816 -6.862 -2.944 1.00 97.75 98 ALA A C 1
ATOM 792 O O . ALA A 1 98 ? -5.777 -6.280 -2.440 1.00 97.75 98 ALA A O 1
ATOM 793 N N . ALA A 1 99 ? -3.752 -7.239 -2.230 1.00 98.25 99 ALA A N 1
ATOM 794 C CA . ALA A 1 99 ? -3.642 -7.033 -0.791 1.00 98.25 99 ALA A CA 1
ATOM 795 C C . ALA A 1 99 ? -3.584 -5.540 -0.420 1.00 98.25 99 ALA A C 1
ATOM 797 O O . ALA A 1 99 ? -4.250 -5.106 0.519 1.00 98.25 99 ALA A O 1
ATOM 798 N N . ALA A 1 100 ? -2.856 -4.731 -1.198 1.00 97.75 100 ALA A N 1
ATOM 799 C CA . ALA A 1 100 ? -2.826 -3.279 -1.043 1.00 97.75 100 ALA A CA 1
ATOM 800 C C . ALA A 1 100 ? -4.215 -2.660 -1.251 1.00 97.75 100 ALA A C 1
ATOM 802 O O . ALA A 1 100 ? -4.631 -1.812 -0.465 1.00 97.75 100 ALA A O 1
ATOM 803 N N . GLY A 1 101 ? -4.959 -3.113 -2.266 1.00 98.12 101 GLY A N 1
ATOM 804 C CA . GLY A 1 101 ? -6.336 -2.678 -2.504 1.00 98.12 101 GLY A CA 1
ATOM 805 C C . GLY A 1 101 ? -7.268 -2.986 -1.329 1.00 98.12 101 GLY A C 1
ATOM 806 O O . GLY A 1 101 ? -8.028 -2.115 -0.908 1.00 98.12 101 GLY A O 1
ATOM 807 N N . ALA A 1 102 ? -7.168 -4.188 -0.754 1.00 98.31 102 ALA A N 1
ATOM 808 C CA . ALA A 1 102 ? -7.947 -4.576 0.422 1.00 98.31 102 ALA A CA 1
ATOM 809 C C . ALA A 1 102 ? -7.604 -3.722 1.656 1.00 98.31 102 ALA A C 1
ATOM 811 O O . ALA A 1 102 ? -8.504 -3.232 2.338 1.00 98.31 102 ALA A O 1
ATOM 812 N N . LEU A 1 103 ? -6.314 -3.472 1.908 1.00 98.38 103 LEU A N 1
ATOM 813 C CA . LEU A 1 103 ? -5.881 -2.599 3.000 1.00 98.38 103 LEU A CA 1
ATOM 814 C C . LEU A 1 103 ? -6.373 -1.156 2.807 1.00 98.38 103 LEU A C 1
ATOM 816 O O . LEU A 1 103 ? -6.856 -0.541 3.754 1.00 98.38 103 LEU A O 1
ATOM 820 N N . VAL A 1 104 ? -6.298 -0.6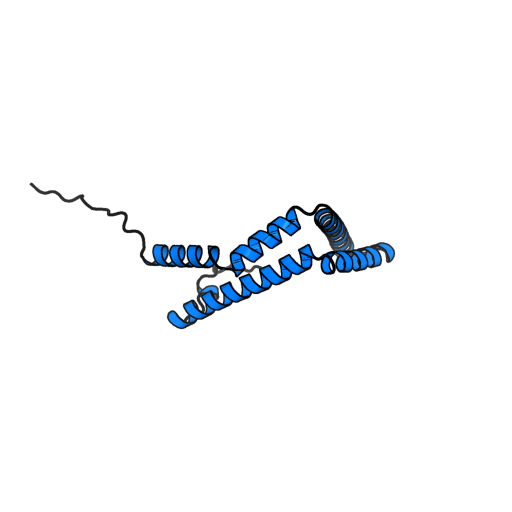15 1.588 1.00 98.31 104 VAL A N 1
ATOM 821 C CA . VAL A 1 104 ? -6.831 0.722 1.280 1.00 98.31 104 VAL A CA 1
ATOM 822 C C . VAL A 1 104 ? -8.332 0.787 1.554 1.00 98.31 104 VAL A C 1
ATOM 824 O O . VAL A 1 104 ? -8.780 1.750 2.172 1.00 98.31 104 VAL A O 1
ATOM 827 N N . ALA A 1 105 ? -9.101 -0.232 1.160 1.00 98.31 105 ALA A N 1
ATOM 828 C CA . ALA A 1 105 ? -10.535 -0.286 1.440 1.00 98.31 105 ALA A CA 1
ATOM 829 C C . ALA A 1 105 ? -10.826 -0.282 2.953 1.00 98.31 105 ALA A C 1
ATOM 831 O O . ALA A 1 105 ? -11.671 0.489 3.408 1.00 98.31 105 ALA A O 1
ATOM 832 N N . LEU A 1 106 ? -10.078 -1.060 3.744 1.00 98.25 106 LEU A N 1
ATOM 833 C CA . LEU A 1 106 ? -10.179 -1.056 5.209 1.00 98.25 106 LEU A CA 1
ATOM 834 C C . LEU A 1 106 ? -9.893 0.336 5.801 1.00 98.25 106 LEU A C 1
ATOM 836 O O . LEU A 1 106 ? -10.634 0.819 6.658 1.00 98.25 106 LEU A O 1
ATOM 840 N N . LEU A 1 107 ? -8.829 1.001 5.342 1.00 98.06 107 LEU A N 1
ATOM 841 C CA . LEU A 1 107 ? -8.453 2.333 5.826 1.00 98.06 107 LEU A CA 1
ATOM 842 C C . LEU A 1 107 ? -9.475 3.406 5.428 1.00 98.06 107 LEU A C 1
ATOM 844 O O . LEU A 1 107 ? -9.782 4.291 6.228 1.00 98.06 107 LEU A O 1
ATOM 848 N N . GLN A 1 108 ? -10.031 3.319 4.218 1.00 97.81 108 GLN A N 1
ATOM 849 C CA . GLN A 1 108 ? -11.107 4.199 3.765 1.00 97.81 108 GLN A CA 1
ATOM 850 C C . GLN A 1 108 ? -12.373 4.014 4.605 1.00 97.81 108 GLN A C 1
ATOM 852 O O . GLN A 1 108 ? -13.002 5.006 4.972 1.00 97.81 108 GLN A O 1
ATOM 857 N N . GLU A 1 109 ? -12.716 2.774 4.960 1.00 98.06 109 GLU A N 1
ATOM 858 C CA . GLU A 1 109 ? -13.850 2.479 5.837 1.00 98.06 109 GLU A CA 1
ATOM 859 C C . GLU A 1 109 ? -13.664 3.083 7.232 1.00 98.06 109 GLU A C 1
ATOM 861 O O . GLU A 1 109 ? -14.565 3.745 7.757 1.00 98.06 109 GLU A O 1
ATOM 866 N N . ALA A 1 110 ? -12.474 2.911 7.816 1.00 97.25 110 ALA A N 1
ATOM 867 C CA . ALA A 1 110 ? -12.132 3.501 9.104 1.00 97.25 110 ALA A CA 1
ATOM 868 C C . ALA A 1 110 ? -12.230 5.035 9.054 1.00 97.25 110 ALA A C 1
ATOM 870 O O . ALA A 1 110 ? -12.879 5.638 9.909 1.00 97.25 110 ALA A O 1
ATOM 871 N N . ASN A 1 111 ? -11.660 5.667 8.021 1.00 97.31 111 ASN A N 1
ATOM 872 C CA . ASN A 1 111 ? -11.747 7.116 7.837 1.00 97.31 111 ASN A CA 1
ATOM 873 C C . ASN A 1 111 ? -13.196 7.595 7.678 1.00 97.31 111 ASN A C 1
ATOM 875 O O . ASN A 1 111 ? -13.583 8.584 8.299 1.00 97.31 111 AS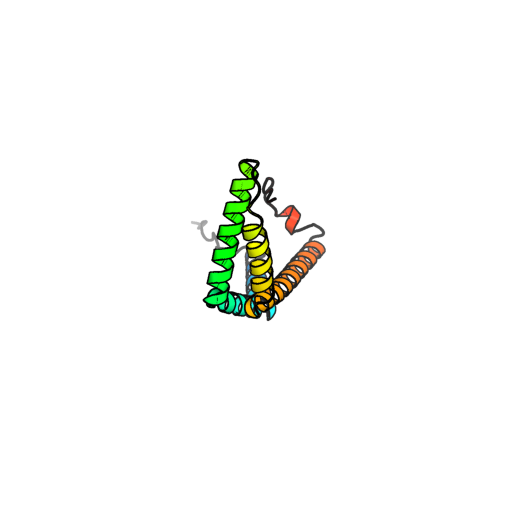N A O 1
ATOM 879 N N . ARG A 1 112 ? -14.008 6.896 6.875 1.00 97.81 112 ARG A N 1
ATOM 880 C CA . ARG A 1 112 ? -15.425 7.226 6.679 1.00 97.81 112 ARG A CA 1
ATOM 881 C C . ARG A 1 112 ? -16.197 7.136 7.991 1.00 97.81 112 ARG A C 1
ATOM 883 O O . ARG A 1 112 ? -16.949 8.052 8.303 1.00 97.81 112 ARG A O 1
ATOM 890 N N . THR A 1 113 ? -15.973 6.078 8.765 1.00 98.06 113 THR A N 1
ATOM 891 C CA . THR A 1 113 ? -16.623 5.871 10.066 1.00 98.06 113 THR A CA 1
ATOM 892 C C . THR A 1 113 ? -16.267 6.989 11.044 1.00 98.06 113 THR A C 1
ATOM 894 O O . THR A 1 113 ? -17.152 7.583 11.652 1.00 98.06 113 THR A O 1
ATOM 897 N N . ILE A 1 114 ? -14.982 7.336 11.160 1.00 96.69 114 ILE A N 1
ATOM 898 C CA . ILE A 1 114 ? -14.526 8.438 12.022 1.00 96.69 114 ILE A CA 1
ATOM 899 C C . ILE A 1 114 ? -15.123 9.769 11.558 1.00 96.69 114 ILE A C 1
ATOM 901 O O . ILE A 1 114 ? -15.634 10.530 12.373 1.00 96.69 114 ILE A O 1
ATOM 905 N N . SER A 1 115 ? -15.100 10.031 10.250 1.00 97.75 115 SER A N 1
ATOM 906 C CA . SER A 1 115 ? -15.648 11.259 9.666 1.00 97.75 115 SER A CA 1
ATOM 907 C C . SER A 1 115 ? -17.145 11.409 9.952 1.00 97.75 115 SER A C 1
ATOM 909 O O . SER A 1 115 ? -17.604 12.487 10.315 1.00 97.75 115 SER A O 1
ATOM 911 N N . GLN A 1 116 ? -17.908 10.315 9.861 1.00 97.62 116 GLN A N 1
ATOM 912 C CA . GLN A 1 116 ? -19.331 10.294 10.210 1.00 97.62 116 GLN A CA 1
ATOM 913 C C . GLN A 1 116 ? -19.569 10.560 11.699 1.00 97.62 116 GLN A C 1
ATOM 915 O O . GLN A 1 116 ? -20.464 11.325 12.035 1.00 97.62 116 GLN A O 1
ATOM 920 N N . LEU A 1 117 ? -18.765 9.967 12.586 1.00 97.06 117 LEU A N 1
ATOM 921 C CA . LEU A 1 117 ? -18.888 10.167 14.035 1.00 97.06 117 LEU A CA 1
ATOM 922 C C . LEU A 1 117 ? -18.559 11.598 14.475 1.00 97.06 117 LEU A C 1
ATOM 924 O O . LEU A 1 117 ? -19.085 12.061 15.484 1.00 97.06 117 LEU A O 1
ATOM 928 N N . LEU A 1 118 ? -17.670 12.275 13.748 1.00 96.44 118 LEU A N 1
ATOM 929 C CA . LEU A 1 118 ? -17.238 13.639 14.053 1.00 96.44 118 LEU A CA 1
ATOM 930 C C . LEU A 1 118 ? -17.988 14.710 13.248 1.00 96.44 118 LEU A C 1
ATOM 932 O O . LEU A 1 118 ? -17.749 15.893 13.472 1.00 96.44 118 LEU A O 1
ATOM 936 N N . GLU A 1 119 ? -18.843 14.306 12.303 1.00 97.25 119 GLU A N 1
ATOM 937 C CA . GLU A 1 119 ? -19.545 15.189 11.358 1.00 97.25 119 GLU A CA 1
ATOM 938 C C . GLU A 1 119 ? -18.607 16.139 10.577 1.00 97.25 119 GLU A C 1
ATOM 940 O O . GLU A 1 119 ? -18.989 17.234 10.166 1.00 97.25 119 GLU A O 1
ATOM 945 N N . ILE A 1 120 ? -17.365 15.706 10.341 1.00 95.81 120 ILE A N 1
ATOM 946 C CA . ILE A 1 120 ? -16.339 16.425 9.571 1.00 95.81 120 ILE A CA 1
ATOM 947 C C . ILE A 1 120 ? -15.590 15.453 8.661 1.00 95.81 120 ILE A C 1
ATOM 949 O O . ILE A 1 120 ? -15.498 14.266 8.960 1.00 95.81 120 ILE A O 1
ATOM 953 N N . ASP A 1 121 ? -14.978 15.945 7.584 1.00 94.44 121 ASP A N 1
ATOM 954 C CA . ASP A 1 121 ? -13.998 15.148 6.838 1.00 94.44 121 ASP A CA 1
ATOM 955 C C . ASP A 1 121 ? -12.705 15.062 7.657 1.00 94.44 121 ASP A C 1
ATOM 957 O O . ASP A 1 121 ? -11.907 16.003 7.680 1.00 94.44 121 ASP A O 1
ATOM 961 N N . PHE A 1 122 ? -12.525 13.953 8.378 1.00 94.38 122 PHE A N 1
ATOM 962 C CA . PHE A 1 122 ? -11.403 13.777 9.297 1.00 94.38 122 PHE A CA 1
ATOM 963 C C . PHE A 1 122 ? -10.057 13.880 8.571 1.00 94.38 122 PHE A C 1
ATOM 965 O O . PHE A 1 122 ? -9.182 14.631 9.005 1.00 94.38 122 PHE A O 1
ATOM 972 N N . ALA A 1 123 ? -9.904 13.183 7.441 1.00 92.94 123 ALA A N 1
ATOM 973 C CA . ALA A 1 123 ? -8.667 13.184 6.665 1.00 92.94 123 ALA A CA 1
ATOM 974 C C . ALA A 1 123 ? -8.353 14.568 6.084 1.00 92.94 123 ALA A C 1
ATOM 976 O O . ALA A 1 123 ? -7.226 15.044 6.224 1.00 92.94 123 ALA A O 1
ATOM 977 N N . ALA A 1 124 ? -9.336 15.237 5.474 1.00 92.12 124 ALA A N 1
ATOM 978 C CA . ALA A 1 124 ? -9.123 16.566 4.904 1.00 92.12 124 ALA A CA 1
ATOM 979 C C . ALA A 1 124 ? -8.865 17.627 5.984 1.00 92.12 124 ALA A C 1
ATOM 981 O O . ALA A 1 124 ? -8.065 18.538 5.778 1.00 92.12 124 ALA A O 1
ATOM 982 N N . THR A 1 125 ? -9.504 17.503 7.150 1.00 92.06 125 THR A N 1
ATOM 983 C CA . THR A 1 125 ? -9.336 18.445 8.267 1.00 92.06 125 THR A CA 1
ATOM 984 C C . THR A 1 125 ? -7.989 18.269 8.967 1.00 92.06 125 THR A C 1
ATOM 986 O O . THR A 1 125 ? -7.377 19.257 9.372 1.00 92.06 125 THR A O 1
ATOM 989 N N . ALA A 1 126 ? -7.515 17.027 9.105 1.00 89.56 126 ALA A N 1
ATOM 990 C CA . ALA A 1 126 ? -6.226 16.710 9.718 1.00 89.56 126 ALA A CA 1
ATOM 991 C C . ALA A 1 126 ? -5.033 16.941 8.775 1.00 89.56 126 ALA A C 1
ATOM 993 O O . ALA A 1 126 ? -3.890 17.006 9.236 1.00 89.56 126 ALA A O 1
ATOM 994 N N . ALA A 1 127 ? -5.275 17.055 7.465 1.00 88.25 127 ALA A N 1
ATOM 995 C CA . ALA A 1 127 ? -4.223 17.308 6.495 1.00 88.25 127 ALA A CA 1
ATOM 996 C C . ALA A 1 127 ? -3.478 18.620 6.828 1.00 88.25 127 ALA A C 1
ATOM 998 O O . ALA A 1 127 ? -4.112 19.647 7.096 1.00 88.25 127 ALA A O 1
ATOM 999 N N . PRO A 1 128 ? -2.129 18.634 6.795 1.00 80.38 128 PRO A N 1
ATOM 1000 C CA . PRO A 1 128 ? -1.377 19.860 7.005 1.00 80.38 128 PRO A CA 1
ATOM 1001 C C . PRO A 1 128 ? -1.805 20.913 5.979 1.00 80.38 128 PRO A C 1
ATOM 1003 O O . PRO A 1 128 ? -1.802 20.656 4.773 1.00 80.38 128 PRO A O 1
ATOM 1006 N N . ARG A 1 129 ? -2.143 22.121 6.444 1.00 63.91 129 ARG A N 1
ATOM 1007 C CA . ARG A 1 129 ? -2.429 23.264 5.565 1.00 63.91 129 ARG A CA 1
ATOM 1008 C C . ARG A 1 129 ? -1.161 23.601 4.775 1.00 63.91 129 ARG A C 1
ATOM 1010 O O . ARG A 1 129 ? -0.251 24.222 5.311 1.00 63.91 129 ARG A O 1
ATOM 1017 N N . GLY A 1 130 ? -1.090 23.142 3.527 1.00 60.00 130 GLY A N 1
ATOM 1018 C CA . GLY A 1 130 ? 0.082 23.283 2.651 1.00 60.00 130 GLY A CA 1
ATOM 1019 C C . GLY A 1 130 ? 0.710 21.964 2.190 1.00 60.00 130 GLY A C 1
ATOM 1020 O O . GLY A 1 130 ? 1.625 21.992 1.373 1.00 60.00 130 GLY A O 1
ATOM 1021 N N . GLY A 1 131 ? 0.209 20.814 2.648 1.00 49.16 131 GLY A N 1
ATOM 1022 C CA . GLY A 1 131 ? 0.605 19.495 2.154 1.00 49.16 131 GLY A CA 1
ATOM 1023 C C . GLY A 1 131 ? -0.041 19.167 0.810 1.00 49.16 131 GLY A C 1
ATOM 1024 O O . GLY A 1 131 ? -0.839 18.239 0.720 1.00 49.16 131 GLY A O 1
ATOM 1025 N N . CYS A 1 132 ? 0.270 19.941 -0.231 1.00 51.41 132 CYS A N 1
ATOM 1026 C CA . CYS A 1 132 ? 0.027 19.508 -1.602 1.00 51.41 132 CYS A CA 1
ATOM 1027 C C . CYS A 1 132 ? 1.022 18.383 -1.907 1.00 51.41 132 CYS A C 1
ATOM 1029 O O . CYS A 1 132 ? 2.202 18.644 -2.126 1.00 51.41 132 CYS A O 1
ATOM 1031 N N . CYS A 1 133 ? 0.547 17.140 -1.897 1.00 59.69 133 CYS A N 1
ATOM 1032 C CA . CYS A 1 133 ? 1.197 16.057 -2.620 1.00 59.69 133 CYS A CA 1
ATOM 1033 C C . CYS A 1 133 ? 0.330 15.723 -3.830 1.00 59.69 133 CYS A C 1
ATOM 1035 O O . CYS A 1 133 ? -0.676 15.021 -3.730 1.00 59.69 133 CYS A O 1
ATOM 1037 N N . GLY A 1 134 ? 0.775 16.286 -4.947 1.00 48.81 134 GLY A N 1
ATOM 1038 C CA . GLY A 1 134 ? 0.474 15.976 -6.333 1.00 48.81 134 GLY A CA 1
ATOM 1039 C C . GLY A 1 134 ? 1.587 16.610 -7.145 1.00 48.81 134 GLY A C 1
ATOM 1040 O O . GLY A 1 134 ? 1.650 17.858 -7.112 1.00 48.81 134 GLY A O 1
#

Radius of gyration: 23.55 Å; chains: 1; bounding box: 35×37×87 Å

Foldseek 3Di:
DDDDDPDPPPPPDPVNVVVVVVVVVLCPDPLNVQLVVLVVVCVPDPVLVVLVVVLVVLVVVQVVCVVVVHHDDPVSVVVNVVSVVVNCPDPSSVSNVVSVVSSVVVVVVVQVVVCVVVVHNPCVVPDPPVPDDD

pLDDT: mean 88.38, std 14.76, range [42.97, 98.38]

Secondary structure (DSSP, 8-state):
-------------HHHHHHHHHHHHHHHSHHHHHHHHHHHHHHH-HHHHHHHHHHHHHHHHHHHHHHTTPPPPHHHHHHHHHHHHHHHH-HHHHHHHHHHHHHHHHHHHHHHHHHHHHTS-HHHHHS-TT----